Protein AF-A0A2D6XA88-F1 (afdb_monomer_lite)

pLDDT: mean 81.15, std 18.07, range [37.66, 94.88]

Foldseek 3Di:
DDKDKDKDWDWDADPLLKIKIWIKIFIDDPNDTPDIDHIDIDIDHQPRDPVVDDPVVVVSSVVRNDVVSSVSNVVVVVVVVVVVVVVPDDDDDDDDDDDDDDDDDDD

Radius of gyration: 29.18 Å; chains: 1; bounding box: 93×50×62 Å

Sequence (107 aa):
MALEKTESLRHEVEPNGTVFVVTRGDVLEDGKVIASNPPHRKPINPGDDYSGEADETKAICAAVQTDEVKAAYAADQAARDAAEAAAAAPAAEEAPAEESSEEESSE

Secondary structure (DSSP, 8-state):
--EEEEEEEEEEE-TTS-EEEEEEEEEEETTEEEEEPPPEEEEE-TT---TTS-HHHHHHHHHH--HHHHHHHHHHHHHHHHHHHHHT-------------------

Structure (mmCIF, N/CA/C/O backbone):
data_AF-A0A2D6XA88-F1
#
_entry.id   AF-A0A2D6XA88-F1
#
loop_
_atom_site.group_PDB
_atom_site.id
_atom_site.type_symbol
_atom_site.label_atom_id
_atom_site.label_alt_id
_atom_site.label_comp_id
_atom_site.label_asym_id
_atom_site.label_entity_id
_atom_site.label_seq_id
_atom_site.pdbx_PDB_ins_code
_atom_site.Cartn_x
_atom_site.Cartn_y
_atom_site.Cartn_z
_atom_site.occupancy
_atom_site.B_iso_or_equiv
_atom_site.auth_seq_id
_atom_site.auth_comp_id
_atom_site.auth_asym_id
_atom_site.auth_atom_id
_atom_site.pdbx_PDB_model_num
ATOM 1 N N . MET A 1 1 ? -23.173 4.379 32.040 1.00 65.12 1 MET A N 1
ATOM 2 C CA . MET A 1 1 ? -22.136 4.927 31.149 1.00 65.12 1 MET A CA 1
ATOM 3 C C . MET A 1 1 ? -21.372 3.753 30.574 1.00 65.12 1 MET A C 1
ATOM 5 O O . MET A 1 1 ? -20.643 3.098 31.312 1.00 65.12 1 MET A O 1
ATOM 9 N N . ALA A 1 2 ? -21.643 3.421 29.314 1.00 77.69 2 ALA A N 1
ATOM 10 C CA . ALA A 1 2 ? -20.914 2.408 28.562 1.00 77.69 2 ALA A CA 1
ATOM 11 C C . ALA A 1 2 ? -20.196 3.131 27.422 1.00 77.69 2 ALA A C 1
ATOM 13 O O . ALA A 1 2 ? -20.842 3.775 26.597 1.00 77.69 2 ALA A O 1
ATOM 14 N N . LEU A 1 3 ? -18.867 3.069 27.438 1.00 84.19 3 LEU A N 1
ATOM 15 C CA . LEU A 1 3 ? -18.027 3.590 26.369 1.00 84.19 3 LEU A CA 1
ATOM 16 C C . LEU A 1 3 ? -17.706 2.436 25.425 1.00 84.19 3 LEU A C 1
ATOM 18 O O . LEU A 1 3 ? -17.173 1.414 25.860 1.00 84.19 3 LEU A O 1
ATOM 22 N N . GLU A 1 4 ? -18.027 2.603 24.151 1.00 89.88 4 GLU A N 1
ATOM 23 C CA . GLU A 1 4 ? -17.762 1.625 23.102 1.00 89.88 4 GLU A CA 1
ATOM 24 C C . GLU A 1 4 ? -16.713 2.187 22.144 1.00 89.88 4 GLU A C 1
ATOM 26 O O . GLU A 1 4 ? -16.767 3.355 21.763 1.00 89.88 4 GLU A O 1
ATOM 31 N N . LYS A 1 5 ? -15.725 1.372 21.771 1.00 89.25 5 LYS A N 1
ATOM 32 C CA . LYS A 1 5 ? -14.703 1.754 20.795 1.00 89.25 5 LYS A CA 1
ATOM 33 C C . LYS A 1 5 ? -14.962 0.992 19.505 1.00 89.25 5 LYS A C 1
ATOM 35 O O . LYS A 1 5 ? -14.889 -0.233 19.497 1.00 89.25 5 LYS A O 1
ATOM 40 N N . THR A 1 6 ? -15.208 1.717 18.425 1.00 90.06 6 THR A N 1
ATOM 41 C CA . THR A 1 6 ? -15.356 1.150 17.084 1.00 90.06 6 THR A CA 1
ATOM 42 C C . THR A 1 6 ? -14.144 1.492 16.240 1.00 90.06 6 THR A C 1
ATOM 44 O O . THR A 1 6 ? -13.644 2.616 16.286 1.00 90.06 6 THR A O 1
ATOM 47 N N . GLU A 1 7 ? -13.691 0.538 15.439 1.00 90.12 7 GLU A N 1
ATOM 48 C CA . GLU A 1 7 ? -12.620 0.736 14.472 1.00 90.12 7 GLU A CA 1
ATOM 49 C C . GLU A 1 7 ? -13.160 0.459 13.073 1.00 90.12 7 GLU A C 1
ATOM 51 O O . GLU A 1 7 ? -13.867 -0.522 12.850 1.00 90.12 7 GLU A O 1
ATOM 56 N N . SER A 1 8 ? -12.866 1.363 12.145 1.00 89.56 8 SER A N 1
ATOM 57 C CA . SER A 1 8 ? -13.264 1.256 10.747 1.00 89.56 8 SER A CA 1
ATOM 58 C C . SER A 1 8 ? -12.029 1.274 9.860 1.00 89.56 8 SER A C 1
ATOM 60 O O . SER A 1 8 ? -11.108 2.074 10.064 1.00 89.56 8 SER A O 1
ATOM 62 N N . LEU A 1 9 ? -12.032 0.378 8.876 1.00 92.62 9 LEU A N 1
ATOM 63 C CA . LEU A 1 9 ? -10.985 0.241 7.878 1.00 92.62 9 LEU A CA 1
ATOM 64 C C . LEU A 1 9 ? -11.530 0.702 6.524 1.00 92.62 9 LEU A C 1
ATOM 66 O O . LEU A 1 9 ? -12.652 0.364 6.144 1.00 92.62 9 LEU A O 1
ATOM 70 N N . ARG A 1 10 ? -10.748 1.507 5.810 1.00 93.56 10 ARG A N 1
ATOM 71 C CA . ARG A 1 10 ? -11.038 1.944 4.443 1.00 93.56 10 ARG A CA 1
ATOM 72 C C . ARG A 1 10 ? -9.794 1.755 3.590 1.00 93.56 10 ARG A C 1
ATOM 74 O O . ARG A 1 10 ? -8.699 2.095 4.026 1.00 93.56 10 ARG A O 1
ATOM 81 N N . HIS A 1 11 ? -9.985 1.306 2.357 1.00 94.56 11 HIS A N 1
ATOM 82 C CA . HIS A 1 11 ? -8.913 1.147 1.382 1.00 94.56 11 HIS A CA 1
ATOM 83 C C . HIS A 1 11 ? -9.089 2.132 0.233 1.00 94.56 11 HIS A C 1
ATOM 85 O O . HIS A 1 11 ? -10.183 2.269 -0.314 1.00 94.56 11 HIS A O 1
ATOM 91 N N . GLU A 1 12 ? -8.009 2.811 -0.132 1.00 93.75 12 GLU A N 1
ATOM 92 C CA . GLU A 1 12 ? -7.946 3.697 -1.295 1.00 93.75 12 GLU A CA 1
ATOM 93 C C . GLU A 1 12 ? -6.858 3.171 -2.236 1.00 93.75 12 GLU A C 1
ATOM 95 O O . GLU A 1 12 ? -5.762 2.838 -1.790 1.00 93.75 12 GLU A O 1
ATOM 100 N N . VAL A 1 13 ? -7.166 3.047 -3.528 1.00 94.19 13 VAL A N 1
ATOM 101 C CA . VAL A 1 13 ? -6.240 2.509 -4.534 1.00 94.19 13 VAL A CA 1
ATOM 102 C C . VAL A 1 13 ? -5.829 3.631 -5.473 1.00 94.19 13 VAL A C 1
ATOM 104 O O . VAL A 1 13 ? -6.684 4.258 -6.100 1.00 94.19 13 VAL A O 1
ATOM 107 N N . GLU A 1 14 ? -4.529 3.881 -5.572 1.00 92.81 14 GLU A N 1
ATOM 108 C CA . GLU A 1 14 ? -3.978 4.845 -6.516 1.00 92.81 14 GLU A CA 1
ATOM 109 C C . GLU A 1 14 ? -3.719 4.220 -7.899 1.00 92.81 14 GLU A C 1
ATOM 111 O O . GLU A 1 14 ? -3.526 3.007 -8.021 1.00 92.81 14 GLU A O 1
ATOM 116 N N . PRO A 1 15 ? -3.665 5.039 -8.969 1.00 88.75 15 PRO A N 1
ATOM 117 C CA . PRO A 1 15 ? -3.429 4.555 -10.333 1.00 88.75 15 PRO A CA 1
ATOM 118 C C . PRO A 1 15 ? -2.077 3.854 -10.533 1.00 88.75 15 PRO A C 1
ATOM 120 O O . PRO A 1 15 ? -1.930 3.057 -11.453 1.00 88.75 15 PRO A O 1
ATOM 123 N N . ASN A 1 16 ? -1.091 4.156 -9.686 1.00 87.25 16 ASN A N 1
ATOM 124 C CA . ASN A 1 16 ? 0.236 3.529 -9.670 1.00 87.25 16 ASN A CA 1
ATOM 125 C C . ASN A 1 16 ? 0.239 2.136 -9.006 1.00 87.25 16 ASN A C 1
ATOM 127 O O . ASN A 1 16 ? 1.285 1.495 -8.950 1.00 87.25 16 ASN A O 1
ATOM 131 N N . GLY A 1 17 ? -0.904 1.676 -8.486 1.00 87.75 17 GLY A N 1
ATOM 132 C CA . GLY A 1 17 ? -1.030 0.406 -7.774 1.00 87.75 17 GLY A CA 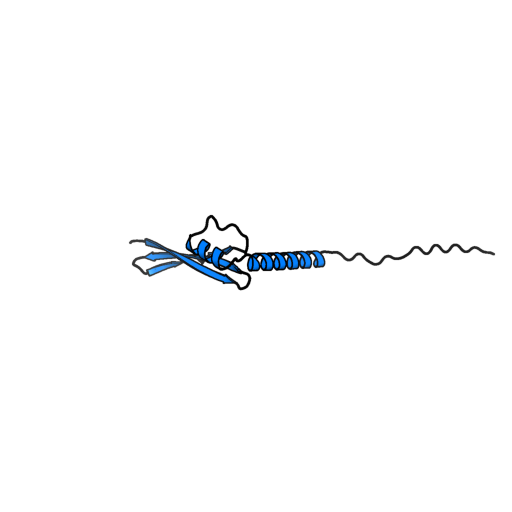1
ATOM 133 C C . GLY A 1 17 ? -0.711 0.466 -6.280 1.00 87.75 17 GLY A C 1
ATOM 134 O O . GLY A 1 17 ? -0.760 -0.572 -5.615 1.00 87.75 17 GLY A O 1
ATOM 135 N N . THR A 1 18 ? -0.406 1.644 -5.731 1.00 93.12 18 THR A N 1
ATOM 136 C CA . THR A 1 18 ? -0.244 1.830 -4.287 1.00 93.12 18 THR A CA 1
ATOM 137 C C . THR A 1 18 ? -1.607 1.757 -3.603 1.00 93.12 18 THR A C 1
ATOM 139 O O . THR A 1 18 ? -2.574 2.403 -4.011 1.00 93.12 18 THR A O 1
ATOM 142 N N . VAL A 1 19 ? -1.689 0.951 -2.545 1.00 94.00 19 VAL A N 1
ATOM 143 C CA . VAL A 1 19 ? -2.900 0.790 -1.734 1.00 94.00 19 VAL A CA 1
ATOM 144 C C . VAL A 1 19 ? -2.699 1.518 -0.412 1.00 94.00 19 VAL A C 1
ATOM 146 O O . VAL A 1 19 ? -1.740 1.256 0.308 1.00 94.00 19 VAL A O 1
ATOM 149 N N . PHE A 1 20 ? -3.613 2.418 -0.068 1.00 93.94 20 PHE A N 1
ATOM 150 C CA . PHE A 1 20 ? -3.632 3.094 1.223 1.00 93.94 20 PHE A CA 1
ATOM 151 C C . PHE A 1 20 ? -4.635 2.420 2.142 1.00 93.94 20 PHE A C 1
ATOM 153 O O . PHE A 1 20 ? -5.830 2.376 1.850 1.00 93.94 20 PHE A O 1
ATOM 160 N N . VAL A 1 21 ? -4.149 1.950 3.285 1.00 94.38 21 VAL A N 1
ATOM 161 C CA . VAL A 1 21 ? -4.988 1.476 4.384 1.00 94.38 21 VAL A CA 1
ATOM 162 C C . VAL A 1 21 ? -5.243 2.651 5.315 1.00 94.38 21 VAL A C 1
ATOM 164 O O . VAL A 1 21 ? -4.311 3.205 5.900 1.00 94.38 21 VAL A O 1
ATOM 167 N N . VAL A 1 22 ? -6.501 3.064 5.420 1.00 93.44 22 VAL A N 1
ATOM 168 C CA . VAL A 1 22 ? -6.945 4.168 6.267 1.00 93.44 22 VAL A CA 1
ATOM 169 C C . VAL A 1 22 ? -7.696 3.595 7.462 1.00 93.44 22 VAL A C 1
ATOM 171 O O . VAL A 1 22 ? -8.800 3.067 7.320 1.00 93.44 22 VAL A O 1
ATOM 174 N N . THR A 1 23 ? -7.109 3.732 8.647 1.00 93.50 23 THR A N 1
ATOM 175 C CA . THR A 1 23 ? -7.698 3.263 9.907 1.00 93.50 23 THR A CA 1
ATOM 176 C C . THR A 1 23 ? -8.254 4.440 10.690 1.00 93.50 23 THR A C 1
ATOM 178 O O . THR A 1 23 ? -7.535 5.406 10.964 1.00 93.50 23 THR A O 1
ATOM 181 N N . ARG A 1 24 ? -9.525 4.356 11.093 1.00 92.81 24 ARG A N 1
ATOM 182 C CA . ARG A 1 24 ? -10.182 5.351 11.950 1.00 92.81 24 ARG A CA 1
ATOM 183 C C . ARG A 1 24 ? -10.833 4.675 13.151 1.00 92.81 24 ARG A C 1
ATOM 185 O O . ARG A 1 24 ? -11.663 3.784 12.989 1.00 92.81 24 ARG A O 1
ATOM 192 N N . GLY A 1 25 ? -10.487 5.153 14.343 1.00 92.19 25 GLY A N 1
ATOM 193 C CA . GLY A 1 25 ? -11.119 4.753 15.597 1.00 92.19 25 GLY A CA 1
ATOM 194 C C . GLY A 1 25 ? -12.082 5.824 16.094 1.00 92.19 25 GLY A C 1
ATOM 195 O O . GLY A 1 25 ? -11.699 6.986 16.203 1.00 92.19 25 GLY A O 1
ATOM 196 N N . ASP A 1 26 ? -13.299 5.428 16.437 1.00 91.75 26 ASP A N 1
ATOM 197 C CA . ASP A 1 26 ? -14.314 6.288 17.040 1.00 91.75 26 ASP A CA 1
ATOM 198 C C . ASP A 1 26 ? -14.696 5.737 18.425 1.00 91.75 26 ASP A C 1
ATOM 200 O O . ASP A 1 26 ? -14.728 4.524 18.645 1.00 91.75 26 ASP A O 1
ATOM 204 N N . VAL A 1 27 ? -14.947 6.633 19.380 1.00 91.88 27 VAL A N 1
ATOM 205 C CA . VAL A 1 27 ? -15.421 6.309 20.731 1.00 91.88 27 VAL A CA 1
ATOM 206 C C . VAL A 1 27 ? -16.853 6.804 20.861 1.00 91.88 27 VAL A C 1
ATOM 208 O O . VAL A 1 27 ? -17.129 7.988 20.639 1.00 91.88 27 VAL A O 1
ATOM 211 N N . LEU A 1 28 ? -17.756 5.898 21.220 1.00 90.88 28 LEU A N 1
ATOM 212 C CA . LEU A 1 28 ? -19.177 6.152 21.375 1.00 90.88 28 LEU A CA 1
ATOM 213 C C . LEU A 1 28 ? -19.589 6.076 22.843 1.00 90.88 28 LEU A C 1
ATOM 215 O O . LEU A 1 28 ? -19.152 5.194 23.579 1.00 90.88 28 LEU A O 1
ATOM 219 N N . GLU A 1 29 ? -20.484 6.972 23.239 1.00 91.69 29 GLU A N 1
ATOM 220 C CA . GLU A 1 29 ? -21.234 6.901 24.491 1.00 91.69 29 GLU A CA 1
ATOM 221 C C . GLU A 1 29 ? -22.723 6.918 24.150 1.00 91.69 29 GLU A C 1
ATOM 223 O O . GLU A 1 29 ? -23.194 7.805 23.434 1.00 91.69 29 GLU A O 1
ATOM 228 N N . ASP A 1 30 ? -23.454 5.894 24.595 1.00 89.19 30 ASP A N 1
ATOM 229 C CA . ASP A 1 30 ? -24.887 5.721 24.315 1.00 89.19 30 ASP A CA 1
ATOM 230 C C . ASP A 1 30 ? -25.234 5.849 22.811 1.00 89.19 30 ASP A C 1
ATOM 232 O O . ASP A 1 30 ? -26.235 6.450 22.414 1.00 89.19 30 ASP A O 1
ATOM 236 N N . GLY A 1 31 ? -24.364 5.305 21.950 1.00 84.19 31 GLY A N 1
ATOM 237 C CA . GLY A 1 31 ? -24.519 5.316 20.491 1.00 84.19 31 GLY A CA 1
ATOM 238 C C . GLY A 1 31 ? -24.181 6.646 19.806 1.00 84.19 31 GLY A C 1
ATOM 239 O O . GLY A 1 31 ? -24.320 6.753 18.588 1.00 84.19 31 GLY 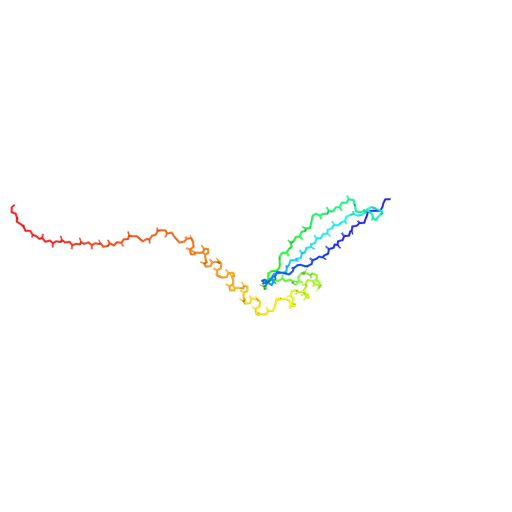A O 1
ATOM 240 N N . LYS A 1 32 ? -23.716 7.662 20.543 1.00 88.75 32 LYS A N 1
ATOM 241 C CA . LYS A 1 32 ? -23.217 8.921 19.973 1.00 88.75 32 LYS A CA 1
ATOM 242 C C . LYS A 1 32 ? -21.700 8.960 19.987 1.00 88.75 32 LYS A C 1
ATOM 244 O O . LYS A 1 32 ? -21.086 8.710 21.016 1.00 88.75 32 LYS A O 1
ATOM 249 N N . VAL A 1 33 ? -21.104 9.344 18.861 1.00 89.00 33 VAL A N 1
ATOM 250 C CA . VAL A 1 33 ? -19.659 9.584 18.773 1.00 89.00 33 VAL A CA 1
ATOM 251 C C . VAL A 1 33 ? -19.299 10.779 19.656 1.00 89.00 33 VAL A C 1
ATOM 253 O O . VAL A 1 33 ? -19.750 11.896 19.403 1.00 89.00 33 VAL A O 1
ATOM 256 N N . ILE A 1 34 ? -18.493 10.534 20.687 1.00 93.19 34 ILE A N 1
ATOM 257 C CA . ILE A 1 34 ? -17.991 11.562 21.609 1.00 93.19 34 ILE A CA 1
ATOM 258 C C . ILE A 1 34 ? -16.552 11.968 21.291 1.00 93.19 34 ILE A C 1
ATOM 260 O O . ILE A 1 34 ? -16.143 13.089 21.584 1.00 93.19 34 ILE A O 1
ATOM 264 N N . ALA A 1 35 ? -15.787 11.075 20.664 1.00 88.81 35 ALA A N 1
ATOM 265 C CA . ALA A 1 35 ? -14.437 11.348 20.208 1.00 88.81 35 ALA A CA 1
ATOM 266 C C . ALA A 1 35 ? -14.128 10.520 18.960 1.00 88.81 35 ALA A C 1
ATOM 268 O O . ALA A 1 35 ? -14.503 9.354 18.865 1.00 88.81 35 ALA A O 1
ATOM 269 N N . SER A 1 36 ? -13.403 11.124 18.026 1.00 89.12 36 SER A N 1
ATOM 270 C CA . SER A 1 36 ? -12.858 10.455 16.847 1.00 89.12 36 SER A CA 1
ATOM 271 C C . SER A 1 36 ? -11.352 10.635 16.849 1.00 89.12 36 SER A C 1
ATOM 273 O O . SER A 1 36 ? -10.863 11.760 16.966 1.00 89.12 36 SER A O 1
ATOM 275 N N . ASN A 1 37 ? -10.613 9.543 16.692 1.00 89.44 37 ASN A N 1
ATOM 276 C CA . ASN A 1 37 ? -9.190 9.623 16.412 1.00 89.44 37 ASN A CA 1
ATOM 277 C C . ASN A 1 37 ? -9.000 10.012 14.936 1.00 89.44 37 ASN A C 1
ATOM 279 O O . ASN A 1 37 ? -9.717 9.482 14.077 1.00 89.44 37 ASN A O 1
ATOM 283 N N . PRO A 1 38 ? -8.063 10.919 14.606 1.00 89.81 38 PRO A N 1
ATOM 284 C CA . PRO A 1 38 ? -7.747 11.221 13.218 1.00 89.81 38 PRO A CA 1
ATOM 285 C C . PRO A 1 38 ? -7.382 9.938 12.453 1.00 89.81 38 PRO A C 1
ATOM 287 O O . PRO A 1 38 ? -6.746 9.041 13.015 1.00 89.81 38 PRO A O 1
ATOM 290 N N . PRO A 1 39 ? -7.795 9.827 11.180 1.00 91.56 39 PRO A N 1
ATOM 291 C CA . PRO A 1 39 ? -7.496 8.652 10.384 1.00 91.56 39 PRO A CA 1
ATOM 292 C C . PRO A 1 39 ? -5.995 8.575 10.090 1.00 91.56 39 PRO A C 1
ATOM 294 O O . PRO A 1 39 ? -5.393 9.546 9.625 1.00 91.56 39 PRO A O 1
ATOM 297 N N . HIS A 1 40 ? -5.401 7.408 10.320 1.00 90.75 40 HIS A N 1
ATOM 298 C CA . HIS A 1 40 ? -4.015 7.133 9.957 1.00 90.75 40 HIS A CA 1
ATOM 299 C C . HIS A 1 40 ? -3.987 6.395 8.625 1.00 90.75 40 HIS A C 1
ATOM 301 O O . HIS A 1 40 ? -4.672 5.386 8.466 1.00 90.75 40 HIS A O 1
ATOM 307 N N . ARG A 1 41 ? -3.211 6.918 7.671 1.00 91.88 41 ARG A N 1
ATOM 308 C CA . ARG A 1 41 ? -3.009 6.299 6.360 1.00 91.88 41 ARG A CA 1
ATOM 309 C C . ARG A 1 41 ? -1.674 5.561 6.340 1.00 91.88 41 ARG A C 1
ATOM 311 O O . ARG A 1 41 ? -0.645 6.159 6.654 1.00 91.88 41 ARG A O 1
ATOM 318 N N . LYS A 1 42 ? -1.691 4.290 5.955 1.00 93.25 42 LYS A N 1
ATOM 319 C CA . LYS A 1 42 ? -0.497 3.488 5.689 1.00 93.25 42 LYS A CA 1
ATOM 320 C C . LYS A 1 42 ? -0.426 3.195 4.186 1.00 93.25 42 LYS A C 1
ATOM 322 O O . LYS A 1 42 ? -1.341 2.542 3.686 1.00 93.25 42 LYS A O 1
ATOM 327 N N . PRO A 1 43 ? 0.603 3.676 3.465 1.00 94.88 43 PRO A N 1
ATOM 328 C CA . PRO A 1 43 ? 0.831 3.269 2.084 1.00 94.88 43 PRO A CA 1
ATOM 329 C C . PRO A 1 43 ? 1.401 1.846 2.035 1.00 94.88 43 PRO A C 1
ATOM 331 O O . PRO A 1 43 ? 2.249 1.484 2.851 1.00 94.88 43 PRO A O 1
ATOM 334 N N . ILE A 1 44 ? 0.939 1.063 1.066 1.00 94.81 44 ILE A N 1
ATOM 335 C CA . ILE A 1 44 ? 1.490 -0.236 0.679 1.00 94.81 44 ILE A CA 1
ATOM 336 C C . ILE A 1 44 ? 1.796 -0.134 -0.810 1.00 94.81 44 ILE A C 1
ATOM 338 O O . ILE A 1 44 ? 0.881 -0.134 -1.642 1.00 94.81 44 ILE A O 1
ATOM 342 N N . ASN A 1 45 ? 3.073 0.002 -1.149 1.00 94.06 45 ASN A N 1
ATOM 343 C CA . ASN A 1 45 ? 3.489 0.147 -2.535 1.00 94.06 45 ASN A CA 1
ATOM 344 C C . ASN A 1 45 ? 3.508 -1.215 -3.243 1.00 94.06 45 ASN A C 1
ATOM 346 O O . ASN A 1 45 ? 3.551 -2.264 -2.587 1.00 94.06 45 ASN A O 1
ATOM 350 N N . PRO A 1 46 ? 3.481 -1.228 -4.585 1.00 93.12 46 PRO A N 1
ATOM 351 C CA . PRO A 1 46 ? 3.696 -2.441 -5.359 1.00 93.12 46 PRO A CA 1
ATOM 352 C C . PRO A 1 46 ? 5.012 -3.136 -4.988 1.00 93.12 46 PRO A C 1
ATOM 354 O O . PRO A 1 46 ? 6.092 -2.603 -5.229 1.00 93.12 46 PRO A O 1
ATOM 357 N N . GLY A 1 47 ? 4.913 -4.345 -4.427 1.00 88.44 47 GLY A N 1
ATOM 358 C CA . GLY A 1 47 ? 6.073 -5.154 -4.025 1.00 88.44 47 GLY A CA 1
ATOM 359 C C . GLY A 1 47 ? 6.450 -5.081 -2.540 1.00 88.44 47 GLY A C 1
ATOM 360 O O . GLY A 1 47 ? 7.343 -5.820 -2.130 1.00 88.44 47 GLY A O 1
ATOM 361 N N . ASP A 1 48 ? 5.763 -4.264 -1.736 1.00 91.44 48 ASP A N 1
ATOM 362 C CA . ASP A 1 48 ? 5.919 -4.273 -0.276 1.00 91.44 48 ASP A CA 1
ATOM 363 C C . ASP A 1 48 ? 5.352 -5.560 0.352 1.00 91.44 48 ASP A C 1
ATOM 365 O O . ASP A 1 48 ? 4.398 -6.158 -0.155 1.00 91.44 48 ASP A O 1
ATOM 369 N N . ASP A 1 49 ? 5.909 -5.973 1.497 1.00 91.12 49 ASP A N 1
ATOM 370 C CA . ASP A 1 49 ? 5.358 -7.086 2.275 1.00 91.12 49 ASP A CA 1
ATOM 371 C C . ASP A 1 49 ? 4.110 -6.650 3.059 1.00 91.12 49 ASP A C 1
ATOM 373 O O . ASP A 1 49 ? 4.156 -5.759 3.908 1.00 91.12 49 ASP A O 1
ATOM 377 N N . TYR A 1 50 ? 2.990 -7.322 2.795 1.00 91.00 50 TYR A N 1
ATOM 378 C CA . TYR A 1 50 ? 1.704 -7.109 3.470 1.00 91.00 50 TYR A CA 1
ATOM 379 C C . TYR A 1 50 ? 1.219 -8.367 4.214 1.00 91.00 50 TYR A C 1
ATOM 381 O O . TYR A 1 50 ? 0.034 -8.519 4.524 1.00 91.00 50 TYR A O 1
ATOM 389 N N . SER A 1 51 ? 2.133 -9.287 4.542 1.00 89.06 51 SER A N 1
ATOM 390 C CA . SER A 1 51 ? 1.825 -10.543 5.241 1.00 89.06 51 SER A CA 1
ATOM 391 C C . SER A 1 51 ? 1.184 -10.335 6.626 1.00 89.06 51 SER A C 1
ATOM 393 O O . SER A 1 51 ? 0.356 -11.145 7.057 1.00 89.06 51 SER A O 1
ATOM 395 N N . GLY A 1 52 ? 1.501 -9.222 7.293 1.00 90.00 52 GLY A N 1
ATOM 396 C CA . GLY A 1 52 ? 0.951 -8.827 8.595 1.00 90.00 52 GLY A CA 1
ATOM 397 C C . GLY A 1 52 ? -0.384 -8.072 8.553 1.00 90.00 52 GLY A C 1
ATOM 398 O O . GLY A 1 52 ? -0.907 -7.730 9.608 1.00 90.00 52 GLY A O 1
ATOM 399 N N . GLU A 1 53 ? -0.933 -7.795 7.369 1.00 90.62 53 GLU A N 1
ATOM 400 C CA . GLU A 1 53 ? -2.163 -7.007 7.217 1.00 90.62 53 GLU A CA 1
ATOM 401 C C . GLU A 1 53 ? -3.446 -7.842 7.376 1.00 90.62 53 GLU A C 1
ATOM 403 O O . GLU A 1 53 ? -3.421 -9.079 7.372 1.00 90.62 53 GLU A O 1
ATOM 408 N N . ALA A 1 54 ? -4.589 -7.154 7.484 1.00 90.94 54 ALA A N 1
ATOM 409 C CA . ALA A 1 54 ? -5.915 -7.773 7.469 1.00 90.94 54 ALA A CA 1
ATOM 410 C C . ALA A 1 54 ? -6.186 -8.524 6.150 1.00 90.94 54 ALA A C 1
ATOM 412 O O . ALA A 1 54 ? -5.693 -8.134 5.089 1.00 90.94 54 ALA A O 1
ATOM 413 N N . ASP A 1 55 ? -7.007 -9.576 6.201 1.00 92.31 55 ASP A N 1
ATOM 414 C CA . ASP A 1 55 ? -7.306 -10.420 5.032 1.00 92.31 55 ASP A CA 1
ATOM 415 C C . ASP A 1 55 ? -7.945 -9.634 3.874 1.00 92.31 55 ASP A C 1
ATOM 417 O O . ASP A 1 55 ? -7.633 -9.878 2.709 1.00 92.31 55 ASP A O 1
ATOM 421 N N . GLU A 1 56 ? -8.769 -8.630 4.184 1.00 90.88 56 GLU A N 1
ATOM 422 C CA . GLU A 1 56 ? -9.352 -7.723 3.187 1.00 90.88 56 GLU A CA 1
ATOM 423 C C . GLU A 1 56 ? -8.273 -6.899 2.468 1.00 90.88 56 GLU A C 1
ATOM 425 O O . GLU A 1 56 ? -8.261 -6.829 1.238 1.00 90.88 56 GLU A O 1
ATOM 430 N N . THR A 1 57 ? -7.315 -6.337 3.216 1.00 92.62 57 THR A N 1
ATOM 431 C CA . THR A 1 57 ? -6.171 -5.608 2.647 1.00 92.62 57 THR A CA 1
ATOM 432 C C . THR A 1 57 ? -5.346 -6.520 1.745 1.00 92.62 57 THR A C 1
ATOM 434 O O . THR A 1 57 ? -5.017 -6.140 0.624 1.00 92.62 57 THR A O 1
ATOM 437 N N . LYS A 1 58 ? -5.055 -7.745 2.201 1.00 93.00 58 LYS A N 1
ATOM 438 C CA . LYS A 1 58 ? -4.306 -8.747 1.430 1.00 93.00 58 LYS A CA 1
ATOM 439 C C . LYS A 1 58 ? -4.987 -9.063 0.102 1.00 93.00 58 LYS A C 1
ATOM 441 O O . LYS A 1 58 ? -4.318 -9.102 -0.927 1.00 93.00 58 LYS A O 1
ATOM 446 N N . ALA A 1 59 ? -6.306 -9.255 0.113 1.00 93.38 59 ALA A N 1
ATOM 447 C CA . ALA A 1 59 ? -7.076 -9.536 -1.094 1.00 93.38 59 ALA A CA 1
ATOM 448 C C . ALA A 1 59 ? -7.027 -8.369 -2.094 1.00 93.38 59 ALA A C 1
ATOM 450 O O . ALA A 1 59 ? -6.841 -8.592 -3.290 1.00 93.38 59 ALA A O 1
ATOM 451 N N . ILE A 1 60 ? -7.134 -7.128 -1.609 1.00 92.69 60 ILE A N 1
ATOM 452 C CA . ILE A 1 60 ? -7.045 -5.926 -2.450 1.00 92.69 60 ILE A CA 1
ATOM 453 C C . ILE A 1 60 ? -5.639 -5.782 -3.038 1.00 92.69 60 ILE A C 1
ATOM 455 O O . ILE A 1 60 ? -5.501 -5.612 -4.248 1.00 92.69 60 ILE A O 1
ATOM 459 N N . CYS A 1 61 ? -4.592 -5.903 -2.216 1.00 92.88 61 CYS A N 1
ATOM 460 C CA . CYS A 1 61 ? -3.207 -5.833 -2.680 1.00 92.88 61 CYS A CA 1
ATOM 461 C C . CYS A 1 61 ? -2.911 -6.914 -3.727 1.00 92.88 61 CYS A C 1
ATOM 463 O O . CYS A 1 61 ? -2.320 -6.605 -4.757 1.00 92.88 61 CYS A O 1
ATOM 465 N N . ALA A 1 62 ? -3.379 -8.149 -3.526 1.00 91.50 62 ALA A N 1
ATOM 466 C CA . ALA A 1 62 ? -3.206 -9.232 -4.492 1.00 91.50 62 ALA A CA 1
ATOM 467 C C . ALA A 1 62 ? -3.954 -8.992 -5.818 1.00 91.50 62 ALA A C 1
ATOM 469 O O . ALA A 1 62 ? -3.462 -9.385 -6.873 1.00 91.50 62 ALA A O 1
ATOM 470 N N . ALA A 1 63 ? -5.125 -8.346 -5.781 1.00 92.56 63 ALA A N 1
ATOM 471 C CA . ALA A 1 63 ? -5.906 -8.038 -6.979 1.00 92.56 63 ALA A CA 1
ATOM 472 C C . ALA A 1 63 ? -5.340 -6.851 -7.780 1.00 92.56 63 ALA A C 1
ATOM 474 O O . ALA A 1 63 ? -5.410 -6.847 -9.007 1.00 92.56 63 ALA A O 1
ATOM 475 N N . VAL A 1 64 ? -4.798 -5.841 -7.093 1.00 92.56 64 VAL A N 1
ATOM 476 C CA . VAL A 1 64 ? -4.308 -4.598 -7.709 1.00 92.56 64 VAL A CA 1
ATOM 477 C C . VAL A 1 64 ? -2.845 -4.715 -8.140 1.00 92.56 64 VAL A C 1
ATOM 479 O O . VAL A 1 64 ? -2.487 -4.296 -9.241 1.00 92.56 64 VAL A O 1
ATOM 482 N N . GLN A 1 65 ? -1.985 -5.288 -7.293 1.00 92.25 65 GLN A N 1
ATOM 483 C CA . GLN A 1 65 ? -0.540 -5.359 -7.522 1.00 92.25 65 GLN A CA 1
ATOM 484 C C . GLN A 1 65 ? -0.176 -6.581 -8.372 1.00 92.25 65 GLN A C 1
ATOM 486 O O . GLN A 1 65 ? 0.486 -7.520 -7.921 1.00 9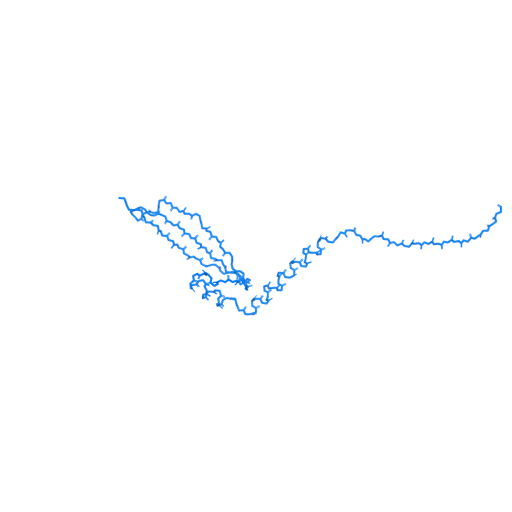2.25 65 GLN A O 1
ATOM 491 N N . THR A 1 66 ? -0.622 -6.558 -9.626 1.00 93.31 66 THR A N 1
ATOM 492 C CA . THR A 1 66 ? -0.186 -7.510 -10.655 1.0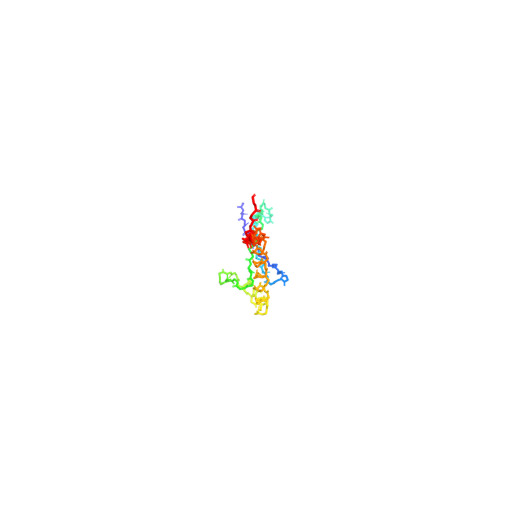0 93.31 66 THR A CA 1
ATOM 493 C C . THR A 1 66 ? 1.305 -7.335 -10.961 1.00 93.31 66 THR A C 1
ATOM 495 O O . THR A 1 66 ? 1.907 -6.305 -10.647 1.00 93.31 66 THR A O 1
ATOM 498 N N . ASP A 1 67 ? 1.925 -8.335 -11.587 1.00 91.81 67 ASP A N 1
ATOM 499 C CA . ASP A 1 67 ? 3.361 -8.283 -11.893 1.00 91.81 67 ASP A CA 1
ATOM 500 C C . ASP A 1 67 ? 3.716 -7.155 -12.875 1.00 91.81 67 ASP A C 1
ATOM 502 O O . ASP A 1 67 ? 4.774 -6.540 -12.748 1.00 91.81 67 ASP A O 1
ATOM 506 N N . GLU A 1 68 ? 2.800 -6.807 -13.784 1.00 90.50 68 GLU A N 1
ATOM 507 C CA . GLU A 1 68 ? 2.946 -5.654 -14.680 1.00 90.50 68 GLU A CA 1
ATOM 508 C C . GLU A 1 68 ? 2.977 -4.329 -13.906 1.00 90.50 68 GLU A C 1
ATOM 510 O O . GLU A 1 68 ? 3.838 -3.484 -14.154 1.00 90.50 68 GLU A O 1
ATOM 515 N N . VAL A 1 69 ? 2.086 -4.161 -12.923 1.00 92.25 69 VAL A N 1
ATOM 516 C CA . VAL A 1 69 ? 2.024 -2.957 -12.077 1.00 92.25 69 VAL A CA 1
ATOM 517 C C . VAL A 1 69 ? 3.272 -2.835 -11.204 1.00 92.25 69 VAL A C 1
ATOM 519 O O . VAL A 1 69 ? 3.834 -1.747 -11.092 1.00 92.25 69 VAL A O 1
ATOM 522 N N . LYS A 1 70 ? 3.764 -3.945 -10.638 1.00 92.62 70 LYS A N 1
ATOM 523 C CA . LYS A 1 70 ? 5.028 -3.957 -9.880 1.00 92.62 70 LYS A CA 1
ATOM 524 C C . LYS A 1 70 ? 6.212 -3.536 -10.747 1.00 92.62 70 LYS A C 1
ATOM 526 O O . LYS A 1 70 ? 7.027 -2.727 -10.312 1.00 92.62 70 LYS A O 1
ATOM 531 N N . ALA A 1 71 ? 6.298 -4.056 -11.973 1.00 91.75 71 ALA A N 1
ATOM 532 C CA . ALA A 1 71 ? 7.364 -3.699 -12.904 1.00 91.75 71 ALA A CA 1
ATOM 533 C C . ALA A 1 71 ? 7.296 -2.217 -13.310 1.00 91.75 71 ALA A C 1
ATOM 535 O O . ALA A 1 71 ? 8.321 -1.536 -13.310 1.00 91.75 71 ALA A O 1
ATOM 536 N N . ALA A 1 72 ? 6.096 -1.704 -13.597 1.00 91.62 72 ALA A N 1
ATOM 537 C CA . ALA A 1 72 ? 5.886 -0.295 -13.920 1.00 91.62 72 ALA A CA 1
ATOM 538 C C . ALA A 1 72 ? 6.254 0.628 -12.746 1.00 91.62 72 ALA A C 1
ATOM 540 O O . ALA A 1 72 ? 6.935 1.632 -12.947 1.00 91.62 72 ALA A O 1
ATOM 541 N N . TYR A 1 73 ? 5.866 0.264 -11.520 1.00 92.38 73 TYR A N 1
ATOM 542 C CA . TYR A 1 73 ? 6.203 1.022 -10.316 1.00 92.38 73 TYR A CA 1
ATOM 543 C C . TYR A 1 73 ? 7.714 1.053 -10.058 1.00 92.38 73 TYR A C 1
ATOM 545 O O . TYR A 1 73 ? 8.276 2.116 -9.808 1.00 92.38 73 TYR A O 1
ATOM 553 N N . ALA A 1 74 ? 8.395 -0.089 -10.180 1.00 91.00 74 ALA A N 1
ATOM 554 C CA . ALA A 1 74 ? 9.846 -0.159 -10.025 1.00 91.00 74 ALA A CA 1
ATOM 555 C C . ALA A 1 74 ? 10.587 0.688 -11.078 1.00 91.00 74 ALA A C 1
ATOM 557 O O . ALA A 1 74 ? 11.578 1.342 -10.753 1.00 91.00 74 ALA A O 1
ATOM 558 N N . ALA A 1 75 ? 10.095 0.714 -12.321 1.00 91.50 75 ALA A N 1
ATOM 559 C CA . ALA A 1 75 ? 10.650 1.560 -13.376 1.00 91.50 75 ALA A CA 1
ATOM 560 C C . ALA A 1 75 ? 10.438 3.060 -13.099 1.00 91.50 75 ALA A C 1
ATOM 562 O O . ALA A 1 75 ? 11.358 3.846 -13.321 1.00 91.50 75 ALA A O 1
ATOM 563 N N . ASP A 1 76 ? 9.265 3.453 -12.585 1.00 89.75 76 ASP A N 1
ATOM 564 C CA . ASP A 1 76 ? 8.986 4.839 -12.175 1.00 89.75 76 ASP A CA 1
ATOM 565 C C . ASP A 1 76 ? 9.912 5.286 -11.038 1.00 89.75 76 ASP A C 1
ATOM 567 O O . ASP A 1 76 ? 10.522 6.350 -11.127 1.00 89.75 76 ASP A O 1
ATOM 571 N N . GLN A 1 77 ? 10.086 4.455 -10.004 1.00 90.06 77 GLN A N 1
ATOM 572 C CA . GLN A 1 77 ? 11.011 4.749 -8.904 1.00 90.06 77 GLN A CA 1
ATOM 573 C C . GLN A 1 77 ? 12.443 4.919 -9.418 1.00 90.06 77 GLN A C 1
ATOM 575 O O . GLN A 1 77 ? 13.040 5.969 -9.206 1.00 90.06 77 GLN A O 1
ATOM 580 N N . ALA A 1 78 ? 12.941 3.968 -10.215 1.00 89.88 78 ALA A N 1
ATOM 581 C CA . ALA A 1 78 ? 14.282 4.053 -10.788 1.00 89.88 78 ALA A CA 1
ATOM 582 C C . ALA A 1 78 ? 14.485 5.309 -11.655 1.00 89.88 78 ALA A C 1
ATOM 584 O O . ALA A 1 78 ? 15.562 5.904 -11.638 1.00 89.88 78 ALA A O 1
ATOM 585 N N . ALA A 1 79 ? 13.463 5.741 -12.401 1.00 89.56 79 ALA A N 1
ATOM 586 C CA . ALA A 1 79 ? 13.520 6.977 -13.178 1.00 89.56 79 ALA A CA 1
ATOM 587 C C . ALA A 1 79 ? 13.587 8.227 -12.283 1.00 89.56 79 ALA A C 1
ATOM 589 O O . ALA A 1 79 ? 14.294 9.178 -12.616 1.00 89.56 79 ALA A O 1
ATOM 590 N N . ARG A 1 80 ? 12.884 8.228 -11.145 1.00 88.06 80 ARG A N 1
ATOM 591 C CA . ARG A 1 80 ? 12.902 9.327 -10.164 1.00 88.06 80 ARG A CA 1
ATOM 592 C C . ARG A 1 80 ? 14.230 9.393 -9.424 1.00 88.06 80 ARG A C 1
ATOM 594 O O . ARG A 1 80 ? 14.806 10.473 -9.347 1.00 88.06 80 ARG A O 1
ATOM 601 N N . ASP A 1 81 ? 14.745 8.248 -8.987 1.00 83.56 81 ASP A N 1
ATOM 602 C CA . ASP A 1 81 ? 16.065 8.134 -8.366 1.00 83.56 81 ASP A CA 1
ATOM 603 C C . ASP A 1 81 ? 17.169 8.593 -9.335 1.00 83.56 81 ASP A C 1
ATOM 605 O O . ASP A 1 81 ? 18.067 9.348 -8.963 1.00 83.56 81 ASP A O 1
ATOM 609 N N . ALA A 1 82 ? 17.078 8.206 -10.614 1.00 79.81 82 ALA A N 1
ATOM 610 C CA . ALA A 1 82 ? 18.012 8.651 -11.648 1.00 79.81 82 ALA A CA 1
ATOM 611 C C . ALA A 1 82 ? 17.900 10.158 -11.944 1.00 79.81 82 ALA A C 1
ATOM 613 O O . ALA A 1 82 ? 18.918 10.812 -12.175 1.00 79.81 82 ALA A O 1
ATOM 614 N N . ALA A 1 83 ? 16.690 10.724 -11.922 1.00 75.31 83 ALA A N 1
ATOM 615 C CA . ALA A 1 83 ? 16.474 12.160 -12.096 1.00 75.31 83 ALA A CA 1
ATOM 616 C C . ALA A 1 83 ? 17.020 12.974 -10.910 1.00 75.31 83 ALA A C 1
ATOM 618 O O . ALA A 1 83 ? 17.607 14.037 -11.116 1.00 75.31 83 ALA A O 1
ATOM 619 N N . GLU A 1 84 ? 16.883 12.466 -9.684 1.00 69.06 84 GLU A N 1
ATOM 620 C CA . GLU A 1 84 ? 17.460 13.083 -8.487 1.00 69.06 84 GLU A CA 1
ATOM 621 C C . GLU A 1 84 ? 18.996 13.003 -8.501 1.00 69.06 84 GLU A C 1
ATOM 623 O O . GLU A 1 84 ? 19.672 14.002 -8.250 1.00 69.06 84 GLU A O 1
ATOM 628 N N . ALA A 1 85 ? 19.561 11.863 -8.911 1.00 66.38 85 ALA A N 1
ATOM 629 C CA . ALA A 1 85 ? 21.004 11.702 -9.079 1.00 66.38 85 ALA A CA 1
ATOM 630 C C . ALA A 1 85 ? 21.584 12.620 -10.174 1.00 66.38 85 ALA A C 1
ATOM 632 O O . ALA A 1 85 ? 22.673 13.171 -10.003 1.00 66.38 85 ALA A O 1
ATOM 633 N N . ALA A 1 86 ? 20.856 12.840 -11.274 1.00 59.53 86 ALA A N 1
ATOM 634 C CA . ALA A 1 86 ? 21.260 13.765 -12.334 1.00 59.53 86 ALA A CA 1
ATOM 635 C C . ALA A 1 86 ? 21.211 15.241 -11.894 1.00 59.53 86 ALA A C 1
ATOM 637 O O . ALA A 1 86 ? 22.013 16.045 -12.365 1.00 59.53 86 ALA A O 1
ATOM 638 N N . ALA A 1 87 ? 20.319 15.602 -10.964 1.00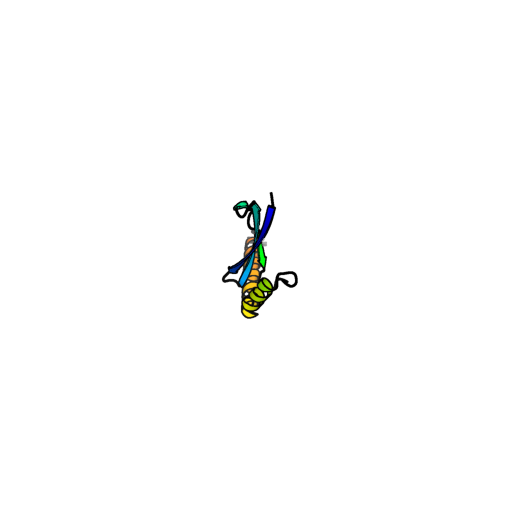 58.84 87 ALA A N 1
ATOM 639 C CA . ALA A 1 87 ? 20.260 16.945 -10.383 1.00 58.84 87 ALA A CA 1
ATOM 640 C C . ALA A 1 87 ? 21.357 17.206 -9.327 1.00 58.84 87 ALA A C 1
ATOM 642 O O . ALA A 1 87 ? 21.636 18.362 -9.011 1.00 58.84 87 ALA A O 1
ATOM 643 N N . ALA A 1 88 ? 21.992 16.154 -8.796 1.00 58.69 88 ALA A N 1
ATOM 644 C CA . ALA A 1 88 ? 23.031 16.236 -7.766 1.00 58.69 88 ALA A CA 1
ATOM 645 C C . ALA A 1 88 ? 24.482 16.204 -8.306 1.00 58.69 88 ALA A C 1
ATOM 647 O O . ALA A 1 88 ? 25.423 16.289 -7.514 1.00 58.69 88 ALA A O 1
ATOM 648 N N . ALA A 1 89 ? 24.698 16.105 -9.626 1.00 49.78 89 ALA A N 1
ATOM 649 C CA . ALA A 1 89 ? 26.037 16.148 -10.224 1.00 49.7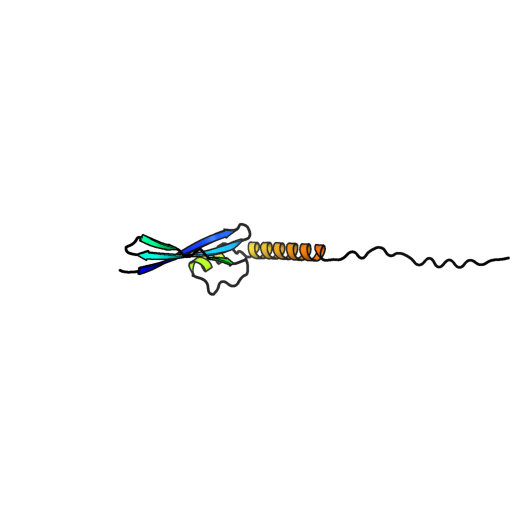8 89 ALA A CA 1
ATOM 650 C C . ALA A 1 89 ? 26.536 17.609 -10.378 1.00 49.78 89 ALA A C 1
ATOM 652 O O . ALA A 1 89 ? 25.887 18.408 -11.057 1.00 49.78 89 ALA A O 1
ATOM 653 N N . PRO A 1 90 ? 27.659 17.996 -9.738 1.00 52.44 90 PRO A N 1
ATOM 654 C CA . PRO A 1 90 ? 28.100 19.384 -9.628 1.00 52.44 90 PRO A CA 1
ATOM 655 C C . PRO A 1 90 ? 28.721 19.920 -10.922 1.00 52.44 90 PRO A C 1
ATOM 657 O O . PRO A 1 90 ? 29.285 19.178 -11.722 1.00 52.44 90 PRO A O 1
ATOM 660 N N . ALA A 1 91 ? 28.683 21.247 -11.060 1.00 50.50 91 ALA A N 1
ATOM 661 C CA . ALA A 1 91 ? 29.469 22.025 -12.007 1.00 50.50 91 ALA A CA 1
ATOM 662 C C . ALA A 1 91 ? 30.951 21.602 -11.996 1.00 50.50 91 ALA A C 1
ATOM 664 O O . ALA A 1 91 ? 31.701 21.961 -11.090 1.00 50.50 91 ALA A O 1
ATOM 665 N N . ALA A 1 92 ? 31.366 20.843 -13.004 1.00 49.84 92 ALA A N 1
ATOM 666 C CA . ALA A 1 92 ? 32.762 20.565 -13.305 1.00 49.84 92 ALA A CA 1
ATOM 667 C C . ALA A 1 92 ? 32.897 20.233 -14.796 1.00 49.84 92 ALA A C 1
ATOM 669 O O . ALA A 1 92 ? 33.024 19.072 -15.156 1.00 49.84 92 ALA A O 1
ATOM 670 N N . GLU A 1 93 ? 32.855 21.253 -15.654 1.00 45.19 93 GLU A N 1
ATOM 671 C CA . GLU A 1 93 ? 33.529 21.218 -16.957 1.00 45.19 93 GLU A CA 1
ATOM 672 C C . GLU A 1 93 ? 33.719 22.649 -17.482 1.00 45.19 93 GLU A C 1
ATOM 674 O O . GLU A 1 93 ? 32.855 23.204 -18.149 1.00 45.19 93 GLU A O 1
ATOM 679 N N . GLU A 1 94 ? 34.862 23.254 -17.162 1.00 37.66 94 GLU A N 1
ATOM 680 C CA . GLU A 1 94 ? 35.641 23.952 -18.187 1.00 37.66 94 GLU A CA 1
ATOM 681 C C . GLU A 1 94 ? 37.124 23.847 -17.806 1.00 37.66 94 GLU A C 1
ATOM 683 O O . GLU A 1 94 ? 37.687 24.665 -17.083 1.00 37.66 94 GLU A O 1
ATOM 688 N N . ALA A 1 95 ? 37.752 22.759 -18.241 1.00 46.62 95 ALA A N 1
ATOM 689 C CA . ALA A 1 95 ? 39.138 22.820 -18.673 1.00 46.62 95 ALA A CA 1
ATOM 690 C C . ALA A 1 95 ? 39.097 22.668 -20.194 1.00 46.62 95 ALA A C 1
ATOM 692 O O . ALA A 1 95 ? 38.370 21.807 -20.697 1.00 46.62 95 ALA A O 1
ATOM 693 N N . PRO A 1 96 ? 39.892 23.448 -20.934 1.00 45.84 96 PRO A N 1
ATOM 694 C CA . PRO A 1 96 ? 40.891 22.709 -21.687 1.00 45.84 96 PRO A CA 1
ATOM 695 C C . PRO A 1 96 ? 42.262 23.388 -21.760 1.00 45.84 96 PRO A C 1
ATOM 697 O O . PRO A 1 96 ? 42.403 24.604 -21.707 1.00 45.84 96 PRO A O 1
ATOM 700 N N . ALA A 1 97 ? 43.229 22.503 -21.996 1.00 40.06 97 ALA A N 1
ATOM 701 C CA . ALA A 1 97 ? 44.425 22.692 -22.806 1.00 40.06 97 ALA A CA 1
ATOM 702 C C . ALA A 1 97 ? 45.573 23.535 -22.229 1.00 40.06 97 ALA A C 1
ATOM 704 O O . ALA A 1 97 ? 45.587 24.761 -22.264 1.00 40.06 97 ALA A O 1
ATOM 705 N N . GLU A 1 98 ? 46.622 22.808 -21.831 1.00 42.91 98 GLU A N 1
ATOM 706 C CA . GLU A 1 98 ? 47.988 23.180 -22.194 1.00 42.91 98 GLU A CA 1
ATOM 707 C C . GLU A 1 98 ? 48.054 23.652 -23.656 1.00 42.91 98 GLU A C 1
ATOM 709 O O . GLU A 1 98 ? 47.704 22.899 -24.566 1.00 42.91 98 GLU A O 1
ATOM 714 N N . GLU A 1 99 ? 48.597 24.847 -23.877 1.00 39.16 99 GLU A N 1
ATOM 715 C CA . GLU A 1 99 ? 49.371 25.146 -25.078 1.00 39.16 99 GLU A CA 1
ATOM 716 C C . GLU A 1 99 ? 50.802 25.442 -24.618 1.00 39.16 99 GLU A C 1
ATOM 718 O O . GLU A 1 99 ? 51.137 26.538 -24.168 1.00 39.16 99 GLU A O 1
ATOM 723 N N . SER A 1 100 ? 51.639 24.408 -24.672 1.00 43.62 100 SER A N 1
ATOM 724 C CA . SER A 1 100 ? 53.080 24.575 -24.774 1.00 43.62 100 SER A CA 1
ATOM 725 C C . SER A 1 100 ? 53.369 25.152 -26.163 1.00 43.62 100 SER A C 1
ATOM 727 O O . SER A 1 100 ? 53.202 24.463 -27.169 1.00 43.62 100 SER A O 1
ATOM 729 N N . SER A 1 101 ? 53.770 26.421 -26.218 1.00 41.19 101 SER A N 1
ATOM 730 C CA . SER A 1 101 ? 54.407 27.031 -27.385 1.00 41.19 101 SER A CA 1
ATOM 731 C C . SER A 1 101 ? 55.788 27.551 -26.969 1.00 41.19 101 SER A C 1
ATOM 733 O O . SER A 1 101 ? 55.961 28.715 -26.603 1.00 41.19 101 SER A O 1
ATOM 735 N N . GLU A 1 102 ? 56.777 26.660 -26.982 1.00 47.50 102 GLU A N 1
ATOM 736 C CA . GLU A 1 102 ? 58.162 27.045 -27.253 1.00 47.50 102 GLU A CA 1
ATOM 737 C C . GLU A 1 102 ? 58.252 27.448 -28.732 1.00 47.50 102 GLU A C 1
ATOM 739 O O . GLU A 1 102 ? 58.077 26.609 -29.612 1.00 47.50 102 GLU A O 1
ATOM 744 N N . GLU A 1 103 ? 58.559 28.713 -29.013 1.00 45.06 103 GLU A N 1
ATOM 745 C CA . GLU A 1 103 ? 59.377 29.052 -30.177 1.00 45.06 103 GLU A CA 1
ATOM 746 C C . GLU A 1 103 ? 60.376 30.142 -29.771 1.00 45.06 103 GLU A C 1
ATOM 748 O O . GLU A 1 103 ? 60.022 31.202 -29.252 1.00 45.06 103 GLU A O 1
ATOM 753 N N . GLU A 1 104 ? 61.649 29.794 -29.934 1.00 46.41 104 GLU A N 1
ATOM 754 C CA . GLU A 1 104 ? 62.815 30.648 -29.773 1.00 46.41 104 GLU A CA 1
ATOM 755 C C . GLU A 1 104 ? 62.770 31.890 -30.675 1.00 46.41 104 GLU A C 1
ATOM 757 O O . GLU A 1 104 ? 62.230 31.837 -31.776 1.00 46.41 104 GLU A O 1
ATOM 762 N N . SER A 1 105 ? 63.484 32.953 -30.276 1.00 46.38 105 SER A N 1
ATOM 763 C CA . SER A 1 105 ? 64.589 33.539 -31.069 1.00 46.38 105 SER A CA 1
ATOM 764 C C . SER A 1 105 ? 64.741 35.055 -30.863 1.00 46.38 105 SER A C 1
ATOM 766 O O . SER A 1 105 ? 63.816 35.804 -31.151 1.00 46.38 105 SER A O 1
ATOM 768 N N . SER A 1 106 ? 65.956 35.446 -30.434 1.00 48.44 106 SER A N 1
ATOM 769 C CA . SER A 1 106 ? 66.732 36.665 -30.780 1.00 48.44 106 SER A CA 1
ATOM 770 C C . SER A 1 106 ? 66.053 38.041 -30.585 1.00 48.44 106 SER A C 1
ATOM 772 O O . SER A 1 106 ? 64.985 38.300 -31.118 1.00 48.44 106 SER A O 1
ATOM 774 N N . GLU A 1 107 ? 66.610 39.035 -29.885 1.00 46.94 107 GLU A N 1
ATOM 775 C CA . GLU A 1 107 ? 67.952 39.638 -29.992 1.00 46.94 107 GLU A CA 1
ATOM 776 C C . GLU A 1 107 ? 68.184 40.656 -28.852 1.00 46.94 107 GLU A C 1
ATOM 778 O O . GLU A 1 107 ? 67.180 41.209 -28.339 1.00 46.94 107 GLU A O 1
#